Protein AF-0000000075356611 (afdb_homodimer)

Organism: Citrus sinensis (NCBI:txid2711)

Foldseek 3Di:
DDAWEKAFEPVLCVVPPQAFFKKKKAFDWQPDPPHDFFPRDIDIYGYHHHDYPDPDRMGIDPSRDNRTGDCVSVDTDMDMDDRDDPVVVPD/DDAWEKAFEPVQCVVPPQAFFKKKKAFDWQPDPPHDFFPRDIDIYGYHHHDYPDPDRMGIDPSRDNRTGDCVSVDTDMDMDDRDDPVVVPD

Nearest PDB structures (foldseek):
  4pmk-assembly1_A  TM=7.979E-01  e=5.724E-04  Actinidia chinensis
  6fpg-assembly1_E  TM=8.031E-01  e=2.967E-02  Zea mays
  6fpg-assembly2_I  TM=8.044E-01  e=2.967E-02  Zea mays
  5xca-assembly1_A  TM=4.885E-01  e=4.348E-02  Pomacea maculata
  7ark-assembly1_E  TM=5.355E-01  e=2.115E+00  Escherichia coli K-12

Solvent-accessible surface area (backbone atoms only — not comparable to full-atom values): 10153 Å² total; per-residue (Å²): 131,90,62,40,32,25,25,25,5,65,83,63,25,55,96,55,73,46,60,68,40,28,35,39,36,32,52,74,43,57,68,44,89,44,89,66,37,49,67,80,35,69,44,72,31,32,27,42,34,76,30,81,85,46,92,46,65,61,45,62,18,54,69,39,38,54,51,17,24,50,68,89,42,76,54,66,40,66,47,73,47,72,76,50,60,82,72,64,69,75,113,131,90,63,39,33,24,25,26,5,65,82,62,25,55,95,54,73,45,58,67,38,28,35,39,36,31,53,74,42,56,69,44,89,44,86,69,37,50,66,82,36,68,45,72,30,32,26,42,35,76,29,79,85,46,91,44,66,63,45,63,20,54,70,39,37,53,51,18,24,50,67,87,42,76,55,64,39,66,49,73,47,72,75,51,61,82,72,65,70,73,112

Sequence (182 aa):
PRCDAEAAGDALWNNGAVWGKMLRHKCTEARNAAPHPWTGNNVNVKIVDHCSGCPSTIDLSREAFTQIANPVSGIINIDYHGPIDYLSSSSPRCDAEAAGDALWNNGAVWGKMLRHKCTEARNAAPHPWTGNNVNVKIVDHCSGCPSTIDLSREAFTQIANPVSGIINIDYHGPIDYLSSSS

Radius of gyration: 16.45 Å; Cα contacts (8 Å, |Δi|>4): 406; chains: 2; bounding box: 34×46×44 Å

Structure (mmCIF, N/CA/C/O backbone):
data_AF-0000000075356611-model_v1
#
loop_
_entity.id
_entity.type
_entity.pdbx_description
1 polymer 'RlpA-like protein double-psi beta-barrel domain-containing protein'
#
loop_
_atom_site.group_PDB
_atom_site.id
_atom_site.type_symbol
_atom_site.label_atom_id
_atom_site.label_alt_id
_atom_site.label_comp_id
_atom_site.label_asym_id
_atom_site.label_entity_id
_atom_site.label_seq_id
_atom_site.pdbx_PDB_ins_code
_atom_site.Cartn_x
_atom_site.Cartn_y
_atom_site.Cartn_z
_atom_site.occupancy
_atom_site.B_iso_or_equiv
_atom_site.auth_seq_id
_atom_site.auth_comp_id
_atom_site.auth_asym_id
_atom_site.auth_atom_id
_atom_site.pdbx_PDB_model_num
ATOM 1 N N . PRO A 1 1 ? -1.794 -7.016 12.984 1 58.28 1 PRO A N 1
ATOM 2 C CA . PRO A 1 1 ? -0.729 -6.016 13.086 1 58.28 1 PRO A CA 1
ATOM 3 C C . PRO A 1 1 ? -0.944 -4.828 12.156 1 58.28 1 PRO A C 1
ATOM 5 O O . PRO A 1 1 ? -1.542 -4.977 11.086 1 58.28 1 PRO A O 1
ATOM 8 N N . ARG A 1 2 ? -0.641 -3.617 12.594 1 75.44 2 ARG A N 1
ATOM 9 C CA . ARG A 1 2 ? -0.803 -2.424 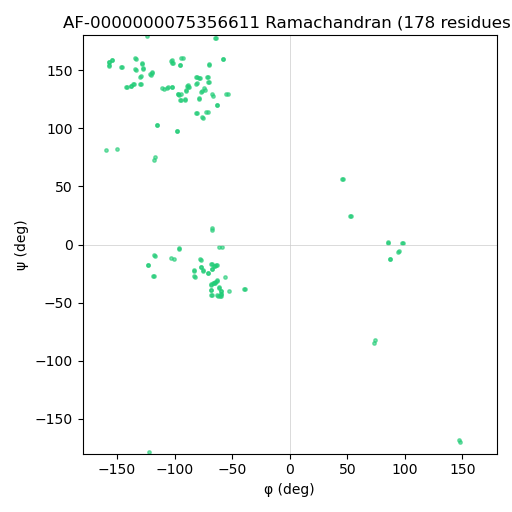11.773 1 75.44 2 ARG A CA 1
ATOM 10 C C . ARG A 1 2 ? 0.18 -2.426 10.602 1 75.44 2 ARG A C 1
ATOM 12 O O . ARG A 1 2 ? 1.322 -2.867 10.75 1 75.44 2 ARG A O 1
ATOM 19 N N . CYS A 1 3 ? -0.32 -2.211 9.398 1 84.75 3 CYS A N 1
ATOM 20 C CA . CYS A 1 3 ? 0.524 -2.121 8.211 1 84.75 3 CYS A CA 1
ATOM 21 C C . CYS A 1 3 ? 0.419 -0.742 7.57 1 84.75 3 CYS A C 1
ATOM 23 O O . CYS A 1 3 ? -0.251 -0.578 6.551 1 84.75 3 CYS A O 1
ATOM 25 N N . ASP A 1 4 ? 1.084 0.239 8.32 1 92.88 4 ASP A N 1
ATOM 26 C CA . ASP A 1 4 ? 1.147 1.567 7.719 1 92.88 4 ASP A CA 1
ATOM 27 C C . ASP A 1 4 ? 2.1 1.583 6.523 1 92.88 4 ASP A C 1
ATOM 29 O O . ASP A 1 4 ? 3.307 1.393 6.684 1 92.88 4 ASP A O 1
ATOM 33 N N . ALA A 1 5 ? 1.46 1.805 5.391 1 95.56 5 ALA A N 1
ATOM 34 C CA . ALA A 1 5 ? 2.186 1.667 4.129 1 95.56 5 ALA A CA 1
ATOM 35 C C . ALA A 1 5 ? 2.014 2.906 3.258 1 95.56 5 ALA A C 1
ATOM 37 O O . ALA A 1 5 ? 1.062 3.672 3.438 1 95.56 5 ALA A O 1
ATOM 38 N N . GLU A 1 6 ? 3.002 3.037 2.41 1 96.31 6 GLU A N 1
ATOM 39 C CA . GLU A 1 6 ? 2.885 4.098 1.414 1 96.31 6 GLU A CA 1
ATOM 40 C C . GLU A 1 6 ? 3.533 3.688 0.095 1 96.31 6 GLU A C 1
ATOM 42 O O . GLU A 1 6 ? 4.395 2.805 0.067 1 96.31 6 GLU A O 1
ATOM 47 N N . ALA A 1 7 ? 3.004 4.285 -0.951 1 95.5 7 ALA A N 1
ATOM 48 C CA . ALA A 1 7 ? 3.67 4.227 -2.25 1 95.5 7 ALA A CA 1
ATOM 49 C C . ALA A 1 7 ? 4.398 5.535 -2.551 1 95.5 7 ALA A C 1
ATOM 51 O O . ALA A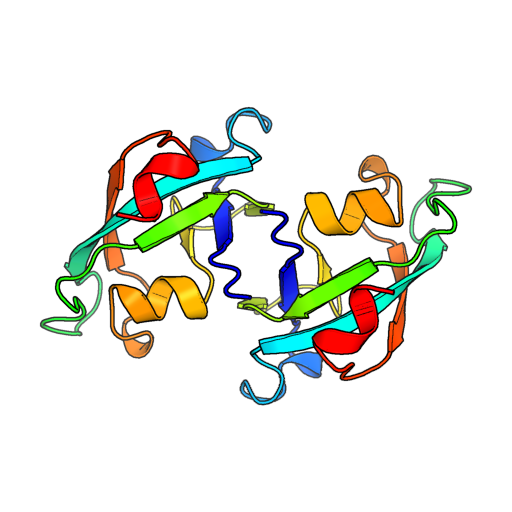 1 7 ? 3.879 6.621 -2.279 1 95.5 7 ALA A O 1
ATOM 52 N N . ALA A 1 8 ? 5.648 5.348 -3.064 1 96.12 8 ALA A N 1
ATOM 53 C CA . ALA A 1 8 ? 6.449 6.512 -3.426 1 96.12 8 ALA A CA 1
ATOM 54 C C . ALA A 1 8 ? 6.215 6.914 -4.879 1 96.12 8 ALA A C 1
ATOM 56 O O . ALA A 1 8 ? 6.203 6.059 -5.77 1 96.12 8 ALA A O 1
ATOM 57 N N . GLY A 1 9 ? 5.992 8.25 -5.055 1 95.19 9 GLY A N 1
ATOM 58 C CA . GLY A 1 9 ? 5.961 8.75 -6.418 1 95.19 9 GLY A CA 1
ATOM 59 C C . GLY A 1 9 ? 7.293 8.625 -7.133 1 95.19 9 GLY A C 1
ATOM 60 O O . GLY A 1 9 ? 8.289 8.219 -6.527 1 95.19 9 GLY A O 1
ATOM 61 N N . ASP A 1 10 ? 7.242 9.047 -8.43 1 93.56 10 ASP A N 1
ATOM 62 C CA . ASP A 1 10 ? 8.391 8.812 -9.305 1 93.56 10 ASP A CA 1
ATOM 63 C C . ASP A 1 10 ? 9.648 9.492 -8.758 1 93.56 10 ASP A C 1
ATOM 65 O O . ASP A 1 10 ? 10.719 8.891 -8.727 1 93.56 10 ASP A O 1
ATOM 69 N N . ALA A 1 11 ? 9.508 10.68 -8.289 1 92.38 11 ALA A N 1
ATOM 70 C CA . ALA A 1 11 ? 10.672 11.445 -7.848 1 92.38 11 ALA A CA 1
ATOM 71 C C . ALA A 1 11 ? 11.281 10.836 -6.59 1 92.38 11 ALA A C 1
ATOM 73 O O . ALA A 1 11 ? 12.508 10.734 -6.477 1 92.38 11 ALA A O 1
ATOM 74 N N . LEU A 1 12 ? 10.492 10.383 -5.691 1 95.62 12 LEU A N 1
ATOM 75 C CA . LEU A 1 12 ? 10.969 9.836 -4.426 1 95.62 12 LEU A CA 1
ATOM 76 C C . LEU A 1 12 ? 11.406 8.391 -4.59 1 95.62 12 LEU A C 1
ATOM 78 O O . LEU A 1 12 ? 12.289 7.918 -3.865 1 95.62 12 LEU A O 1
ATOM 82 N N . TRP A 1 13 ? 10.898 7.637 -5.492 1 94.94 13 TRP A N 1
ATOM 83 C CA . TRP A 1 13 ? 11.133 6.203 -5.645 1 94.94 13 TRP A CA 1
ATOM 84 C C . TRP A 1 13 ? 12.602 5.922 -5.945 1 94.94 13 TRP A C 1
ATOM 86 O O . TRP A 1 13 ? 13.148 4.91 -5.496 1 94.94 13 TRP A O 1
ATOM 96 N N . ASN A 1 14 ? 13.242 6.785 -6.59 1 92.88 14 ASN A N 1
ATOM 97 C CA . ASN A 1 14 ? 14.68 6.699 -6.832 1 92.88 14 ASN A CA 1
ATOM 98 C C . ASN A 1 14 ? 15.086 5.305 -7.293 1 92.88 14 ASN A C 1
ATOM 100 O O . ASN A 1 14 ? 15.961 4.68 -6.695 1 92.88 14 ASN A O 1
ATOM 104 N N . ASN A 1 15 ? 14.477 4.766 -8.406 1 91.56 15 ASN A N 1
ATOM 105 C CA . ASN A 1 15 ? 14.766 3.469 -9.008 1 91.56 15 ASN A CA 1
ATOM 106 C C . ASN A 1 15 ? 14.688 2.344 -7.977 1 91.56 15 ASN A C 1
ATOM 108 O O . ASN A 1 15 ? 15.484 1.402 -8.023 1 91.56 15 ASN A O 1
ATOM 112 N N . GLY A 1 16 ? 13.953 2.566 -6.941 1 92.12 16 GLY A N 1
ATOM 113 C CA . GLY A 1 16 ? 13.688 1.519 -5.973 1 92.12 16 GLY A CA 1
ATOM 114 C C . GLY A 1 16 ? 14.586 1.588 -4.754 1 92.12 16 GLY A C 1
ATOM 115 O O . GLY A 1 16 ? 14.414 0.822 -3.803 1 92.12 16 GLY A O 1
ATOM 116 N N . ALA A 1 17 ? 15.477 2.545 -4.633 1 93.56 17 ALA A N 1
ATOM 117 C CA . ALA A 1 17 ? 16.453 2.617 -3.545 1 93.56 17 ALA A CA 1
ATOM 118 C C . ALA A 1 17 ? 15.758 2.883 -2.211 1 93.56 17 ALA A C 1
ATOM 120 O O . ALA A 1 17 ? 16.281 2.52 -1.153 1 93.56 17 ALA A O 1
ATOM 121 N N . VAL A 1 18 ? 14.57 3.402 -2.264 1 94.31 18 VAL A N 1
ATOM 122 C CA . VAL A 1 18 ? 13.914 3.797 -1.021 1 94.31 18 VAL A CA 1
ATOM 123 C C . VAL A 1 18 ? 12.977 2.684 -0.555 1 94.31 18 VAL A C 1
ATOM 125 O O . VAL A 1 18 ? 12.359 2.787 0.508 1 94.31 18 VAL A O 1
ATOM 128 N N . TRP A 1 19 ? 12.898 1.661 -1.343 1 91.44 19 TRP A N 1
ATOM 129 C CA . TRP A 1 19 ? 11.992 0.569 -0.997 1 91.44 19 TRP A CA 1
ATOM 130 C C . TRP A 1 19 ? 12.289 0.036 0.4 1 91.44 19 TRP A C 1
ATOM 132 O O . TRP A 1 19 ? 13.445 -0.246 0.729 1 91.44 19 TRP A O 1
ATOM 142 N N . GLY A 1 20 ? 11.305 -0.083 1.227 1 92.12 20 GLY A N 1
ATOM 143 C CA . GLY A 1 20 ? 11.422 -0.698 2.539 1 92.12 20 GLY A CA 1
ATOM 144 C C . GLY A 1 20 ? 11.852 0.278 3.619 1 92.12 20 GLY A C 1
ATOM 145 O O . GLY A 1 20 ? 11.812 -0.046 4.809 1 92.12 20 GLY A O 1
ATOM 146 N N . LYS A 1 21 ? 12.305 1.438 3.24 1 93.38 21 LYS A N 1
ATOM 147 C CA . LYS A 1 21 ? 12.68 2.449 4.227 1 93.38 21 LYS A CA 1
ATOM 148 C C . LYS A 1 21 ? 11.445 3.006 4.938 1 93.38 21 LYS A C 1
ATOM 150 O O . LYS A 1 21 ? 10.336 2.939 4.406 1 93.38 21 LYS A O 1
ATOM 155 N N . MET A 1 22 ? 11.727 3.477 6.125 1 94.81 22 MET A N 1
ATOM 156 C CA . MET A 1 22 ? 10.672 4.078 6.934 1 94.81 22 MET A CA 1
ATOM 157 C C . MET A 1 22 ? 10.812 5.594 6.977 1 94.81 22 MET A C 1
ATOM 159 O O . MET A 1 22 ? 11.914 6.113 7.172 1 94.81 22 MET A O 1
ATOM 163 N N . LEU A 1 23 ? 9.68 6.277 6.801 1 96.25 23 LEU A N 1
ATOM 164 C CA . LEU A 1 23 ? 9.617 7.727 6.949 1 96.25 23 LEU A CA 1
ATOM 165 C C . LEU A 1 23 ? 8.617 8.125 8.031 1 96.25 23 LEU A C 1
ATOM 167 O O . LEU A 1 23 ? 7.609 7.441 8.227 1 96.25 23 LEU A O 1
ATOM 171 N N . ARG A 1 24 ? 8.938 9.188 8.711 1 97.06 24 ARG A N 1
ATOM 172 C CA . ARG A 1 24 ? 7.996 9.805 9.633 1 97.06 24 ARG A CA 1
ATOM 173 C C . ARG A 1 24 ? 7.266 10.969 8.977 1 97.06 24 ARG A C 1
ATOM 175 O O . ARG A 1 24 ? 7.891 11.852 8.383 1 97.06 24 ARG A O 1
ATOM 182 N N . HIS A 1 25 ? 5.938 10.961 9.086 1 97.5 25 HIS A N 1
ATOM 183 C CA . HIS A 1 25 ? 5.121 11.969 8.422 1 97.5 25 HIS A CA 1
ATOM 184 C C . HIS A 1 25 ? 4.316 12.781 9.43 1 97.5 25 HIS A C 1
ATOM 186 O O . HIS A 1 25 ? 3.852 12.242 10.438 1 97.5 25 HIS A O 1
ATOM 192 N N . LYS A 1 26 ? 4.09 14.047 9.102 1 97.25 26 LYS A N 1
ATOM 193 C CA . LYS A 1 26 ? 3.17 14.945 9.797 1 97.25 26 LYS A CA 1
ATOM 194 C C . LYS A 1 26 ? 2.434 15.844 8.812 1 97.25 26 LYS A C 1
ATOM 196 O O . LYS A 1 26 ? 3.035 16.375 7.871 1 97.25 26 LYS A O 1
ATOM 201 N N . CYS A 1 27 ? 1.126 15.945 9.055 1 96.19 27 CYS A N 1
ATOM 202 C CA . CYS A 1 27 ? 0.369 16.891 8.242 1 96.19 27 CYS A CA 1
ATOM 203 C C . CYS A 1 27 ? 0.67 18.328 8.656 1 96.19 27 CYS A C 1
ATOM 205 O O . CYS A 1 27 ? 0.62 18.656 9.836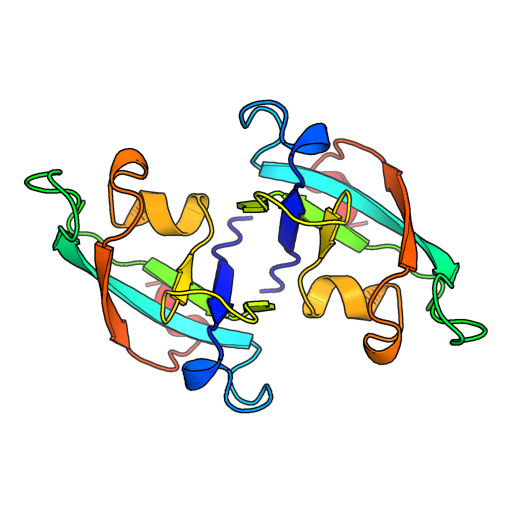 1 96.19 27 CYS A O 1
ATOM 207 N N . THR A 1 28 ? 0.925 19.188 7.656 1 93.56 28 THR A N 1
ATOM 208 C CA . THR A 1 28 ? 1.313 20.562 7.984 1 93.56 28 THR A CA 1
ATOM 209 C C . THR A 1 28 ? 0.29 21.562 7.449 1 93.56 28 THR A C 1
ATOM 211 O O . THR A 1 28 ? 0.183 22.672 7.953 1 93.56 28 THR A O 1
ATOM 214 N N . GLU A 1 29 ? -0.354 21.109 6.379 1 88.12 29 GLU A N 1
ATOM 215 C CA . GLU A 1 29 ? -1.28 22.062 5.77 1 88.12 29 GLU A CA 1
ATOM 216 C C . GLU A 1 29 ? -2.357 21.344 4.965 1 88.12 29 GLU A C 1
ATOM 218 O O . GLU A 1 29 ? -2.137 20.234 4.469 1 88.12 29 GLU A O 1
ATOM 223 N N . ALA A 1 30 ? -3.514 22.078 4.875 1 85.25 30 ALA A N 1
ATOM 224 C CA . ALA A 1 30 ? -4.566 21.609 3.979 1 85.25 30 ALA A CA 1
ATOM 225 C C . ALA A 1 30 ? -4.273 22 2.535 1 85.25 30 ALA A C 1
ATOM 227 O O . ALA A 1 30 ? -3.76 23.094 2.279 1 85.25 30 ALA A O 1
ATOM 228 N N . ARG A 1 31 ? -4.531 21.078 1.609 1 84.19 31 ARG A N 1
ATOM 229 C CA . ARG A 1 31 ? -4.449 21.438 0.198 1 84.19 31 ARG A CA 1
ATOM 230 C C . ARG A 1 31 ? -5.836 21.641 -0.397 1 84.19 31 ARG A C 1
ATOM 232 O O . ARG A 1 31 ? -5.969 22.078 -1.542 1 84.19 31 ARG A O 1
ATOM 239 N N . ASN A 1 32 ? -6.793 21.219 0.416 1 75.88 32 ASN A N 1
ATOM 240 C CA . ASN A 1 32 ? -8.172 21.469 0.005 1 75.88 32 ASN A CA 1
ATOM 241 C C . ASN A 1 32 ? -8.938 22.25 1.061 1 75.88 32 ASN A C 1
ATOM 243 O O . ASN A 1 32 ? -8.352 22.766 2.014 1 75.88 32 ASN A O 1
ATOM 247 N N . ALA A 1 33 ? -10.188 22.547 0.81 1 67.38 33 ALA A N 1
ATOM 248 C CA . ALA A 1 33 ? -11.039 23.438 1.587 1 67.38 33 ALA A CA 1
ATOM 249 C C . ALA A 1 33 ? -11.164 22.953 3.029 1 67.38 33 ALA A C 1
ATOM 251 O O . ALA A 1 33 ? -11.758 23.641 3.869 1 67.38 33 ALA A O 1
ATOM 252 N N . ALA A 1 34 ? -10.531 21.859 3.172 1 65 34 ALA A N 1
ATOM 253 C CA . ALA A 1 34 ? -10.758 21.406 4.547 1 65 34 ALA A CA 1
ATOM 254 C C . ALA A 1 34 ? -9.906 22.219 5.527 1 65 34 ALA A C 1
ATOM 256 O O . ALA A 1 34 ? -8.688 22.281 5.383 1 65 34 ALA A O 1
ATOM 257 N N . PRO A 1 35 ? -10.438 23.109 6.383 1 67.25 35 PRO A N 1
ATOM 258 C CA . PRO A 1 35 ? -9.695 24.094 7.168 1 67.25 35 PRO A CA 1
ATOM 259 C C . PRO A 1 35 ? -8.625 23.469 8.055 1 67.25 35 PRO A C 1
ATOM 261 O O . PRO A 1 35 ? -7.59 24.094 8.312 1 67.25 35 PRO A O 1
ATOM 264 N N . HIS A 1 36 ? -8.773 22.266 8.484 1 80.38 36 HIS A N 1
ATOM 265 C CA . HIS A 1 36 ? -7.797 21.703 9.406 1 80.38 36 HIS A CA 1
ATOM 266 C C . HIS A 1 36 ? -7.848 20.188 9.406 1 80.38 36 HIS A C 1
ATOM 268 O O . HIS A 1 36 ? -8.258 19.578 10.398 1 80.38 36 HIS A O 1
ATOM 274 N N . PRO A 1 37 ? -7.172 19.719 8.391 1 86.25 37 PRO A N 1
ATOM 275 C CA . PRO A 1 37 ? -7.297 18.266 8.281 1 86.25 37 PRO A CA 1
ATOM 276 C C . PRO A 1 37 ? -6.418 17.516 9.289 1 86.25 37 PRO A C 1
ATOM 278 O O . PRO A 1 37 ? -6.629 16.328 9.539 1 86.25 37 PRO A O 1
ATOM 281 N N . TRP A 1 38 ? -5.398 18.219 10.023 1 91.69 38 TRP A N 1
ATOM 282 C CA . TRP A 1 38 ? -4.375 17.5 10.766 1 91.69 38 TRP A CA 1
ATOM 283 C C . TRP A 1 38 ? -4.902 17.031 12.117 1 91.69 38 TRP A C 1
ATOM 285 O O . TRP A 1 38 ? -5.688 17.734 12.758 1 91.69 38 TRP A O 1
ATOM 295 N N . THR A 1 39 ? -4.477 15.906 12.508 1 93.69 39 THR A N 1
ATOM 296 C CA . THR A 1 39 ? -4.746 15.391 13.852 1 93.69 39 THR A CA 1
ATOM 297 C C . THR A 1 39 ? -3.742 15.945 14.852 1 93.69 39 THR A C 1
ATOM 299 O O . THR A 1 39 ? -3.99 15.922 16.062 1 93.69 39 THR A O 1
ATOM 302 N N . GLY A 1 40 ? -2.668 16.344 14.375 1 93.75 40 GLY A N 1
ATOM 303 C CA . GLY A 1 40 ? -1.565 16.734 15.242 1 93.75 40 GLY A CA 1
ATOM 304 C C . GLY A 1 40 ? -0.58 15.617 15.5 1 93.75 40 GLY A C 1
ATOM 305 O O . GLY A 1 40 ? 0.5 15.844 16.047 1 93.75 40 GLY A O 1
ATOM 306 N N . ASN A 1 41 ? -0.862 14.406 15.047 1 96.56 41 ASN A N 1
ATOM 307 C CA . ASN A 1 41 ? -0.011 13.242 15.266 1 96.56 41 ASN A CA 1
ATOM 308 C C . ASN A 1 41 ? 0.969 13.039 14.117 1 96.56 41 ASN A C 1
ATOM 310 O O . ASN A 1 41 ? 0.811 13.625 13.047 1 96.56 41 ASN A O 1
ATOM 314 N N . ASN A 1 42 ? 2.055 12.25 14.469 1 96.69 42 ASN A N 1
ATOM 315 C CA . ASN A 1 42 ? 2.938 11.695 13.445 1 96.69 42 ASN A CA 1
ATOM 316 C C . ASN A 1 42 ? 2.646 10.219 13.188 1 96.69 42 ASN A C 1
ATOM 318 O O . ASN A 1 42 ? 2.006 9.555 14.008 1 96.69 42 ASN A O 1
ATOM 322 N N . VAL A 1 43 ? 3.068 9.82 12.039 1 95.56 43 VAL A N 1
ATOM 323 C CA . VAL A 1 43 ? 2.982 8.398 11.742 1 95.56 43 VAL A CA 1
ATOM 324 C C . VAL A 1 43 ? 4.262 7.941 11.039 1 95.56 43 VAL A C 1
ATOM 326 O O . VAL A 1 43 ? 4.809 8.664 10.203 1 95.56 43 VAL A O 1
ATOM 329 N N . ASN A 1 44 ? 4.793 6.781 11.453 1 94.88 44 ASN A N 1
ATOM 330 C CA . ASN A 1 44 ? 5.875 6.102 10.742 1 94.88 44 ASN A CA 1
ATOM 331 C C . ASN A 1 44 ? 5.336 5.109 9.711 1 94.88 44 ASN A C 1
ATOM 333 O O . ASN A 1 44 ? 4.523 4.246 10.047 1 94.88 44 ASN A O 1
ATOM 337 N N . VAL A 1 45 ? 5.793 5.312 8.461 1 95.75 45 VAL A N 1
ATOM 338 C CA . VAL A 1 45 ? 5.199 4.555 7.367 1 95.75 45 VAL A CA 1
ATOM 339 C C . VAL A 1 45 ? 6.301 3.898 6.535 1 95.75 45 VAL A C 1
ATOM 341 O O . VAL A 1 45 ? 7.332 4.516 6.266 1 95.75 45 VAL A O 1
ATOM 344 N N . LYS A 1 46 ? 6.07 2.652 6.16 1 94.12 46 LYS A N 1
ATOM 345 C CA . LYS A 1 46 ? 7.008 1.941 5.293 1 94.12 46 LYS A CA 1
ATOM 346 C C . LYS A 1 46 ? 6.695 2.193 3.822 1 94.12 46 LYS A C 1
ATOM 348 O O . LYS A 1 46 ? 5.535 2.156 3.412 1 94.12 46 LYS A O 1
ATOM 353 N N . ILE A 1 47 ? 7.754 2.461 3.062 1 95.19 47 ILE A N 1
ATOM 354 C CA . ILE A 1 47 ? 7.594 2.539 1.615 1 95.19 47 ILE A CA 1
ATOM 355 C C . ILE A 1 47 ? 7.586 1.134 1.02 1 95.19 47 ILE A C 1
ATOM 357 O O . ILE A 1 47 ? 8.609 0.45 1.013 1 95.19 47 ILE A O 1
ATOM 361 N N . VAL A 1 48 ? 6.367 0.777 0.478 1 93.31 48 VAL A N 1
ATOM 362 C CA . VAL A 1 48 ? 6.258 -0.628 0.1 1 93.31 48 VAL A CA 1
ATOM 363 C C . VAL A 1 48 ? 6.035 -0.743 -1.405 1 93.31 48 VAL A C 1
ATOM 365 O O . VAL A 1 48 ? 6.055 -1.845 -1.96 1 93.31 48 VAL A O 1
ATOM 368 N N . ASP A 1 49 ? 5.777 0.385 -2.045 1 92.19 49 ASP A N 1
ATOM 369 C CA . ASP A 1 49 ? 5.434 0.303 -3.461 1 92.19 49 ASP A CA 1
ATOM 370 C C . ASP A 1 49 ? 5.77 1.604 -4.184 1 92.19 49 ASP A C 1
ATOM 372 O O . ASP A 1 49 ? 6.02 2.629 -3.547 1 92.19 49 ASP A O 1
ATOM 376 N N . HIS A 1 50 ? 5.906 1.381 -5.551 1 92 50 HIS A N 1
ATOM 377 C CA . HIS A 1 50 ? 6.059 2.521 -6.449 1 92 50 HIS A CA 1
ATOM 378 C C . HIS A 1 50 ? 4.715 2.951 -7.027 1 92 50 HIS A C 1
ATOM 380 O O . HIS A 1 50 ? 3.965 2.123 -7.551 1 92 50 HIS A O 1
ATOM 386 N N . CYS A 1 51 ? 4.449 4.23 -6.789 1 90.88 51 CYS A N 1
ATOM 387 C CA . CYS A 1 51 ? 3.291 4.789 -7.48 1 90.88 51 CYS A CA 1
ATOM 388 C C . CYS A 1 51 ? 3.715 5.547 -8.734 1 90.88 51 CYS A C 1
ATOM 390 O O . CYS A 1 51 ? 3.938 6.758 -8.688 1 90.88 51 CYS A O 1
ATOM 392 N N . SER A 1 52 ? 3.57 4.773 -9.82 1 85.12 52 SER A N 1
ATOM 393 C CA . SER A 1 52 ? 3.922 5.395 -11.094 1 85.12 52 SER A CA 1
ATOM 394 C C . SER A 1 52 ? 2.809 6.312 -11.586 1 85.12 52 SER A C 1
ATOM 396 O O . SER A 1 52 ? 1.643 5.914 -11.633 1 85.12 52 SER A O 1
ATOM 398 N N . GLY A 1 53 ? 3.191 7.629 -11.867 1 84.19 53 GLY A N 1
ATOM 399 C CA . GLY A 1 53 ? 2.217 8.562 -12.414 1 84.19 53 GLY A CA 1
ATOM 400 C C . GLY A 1 53 ? 1.38 9.242 -11.344 1 84.19 53 GLY A C 1
ATOM 401 O O . GLY A 1 53 ? 0.456 9.992 -11.664 1 84.19 53 GLY A O 1
ATOM 402 N N . CYS A 1 54 ? 1.651 8.953 -10.117 1 86.5 54 CYS A N 1
ATOM 403 C CA . CYS A 1 54 ? 0.912 9.625 -9.055 1 86.5 54 CYS A CA 1
ATOM 404 C C . CYS A 1 54 ? 1.308 11.086 -8.953 1 86.5 54 CYS A C 1
ATOM 406 O O . CYS A 1 54 ? 2.484 11.43 -9.086 1 86.5 54 CYS A O 1
ATOM 408 N N . PRO A 1 55 ? 0.208 11.859 -8.719 1 85.81 55 PRO A N 1
ATOM 409 C CA . PRO A 1 55 ? 0.487 13.297 -8.68 1 85.81 55 PRO A CA 1
ATOM 410 C C . PRO A 1 55 ? 1.175 13.727 -7.387 1 85.81 55 PRO A C 1
ATOM 412 O O . PRO A 1 55 ? 1.807 14.781 -7.34 1 85.81 55 PRO A O 1
ATOM 415 N N . SER A 1 56 ? 1.059 12.961 -6.328 1 91.19 56 SER A N 1
ATOM 416 C CA . SER A 1 56 ? 1.674 13.305 -5.051 1 91.19 56 SER A CA 1
ATOM 417 C C . SER A 1 56 ? 3.027 12.625 -4.887 1 91.19 56 SER A C 1
ATOM 419 O O . SER A 1 56 ? 3.291 11.594 -5.508 1 91.19 56 SER A O 1
ATOM 421 N N . THR A 1 57 ? 3.854 13.289 -4.059 1 94.81 57 THR A N 1
ATOM 422 C CA . THR A 1 57 ? 5.156 12.719 -3.74 1 94.81 57 THR A CA 1
ATOM 423 C C . THR A 1 57 ? 5 11.367 -3.041 1 94.81 57 THR A C 1
ATOM 425 O O . THR A 1 57 ? 5.789 10.453 -3.268 1 94.81 57 THR A O 1
ATOM 428 N N . ILE A 1 58 ? 3.91 11.383 -2.203 1 96.62 58 ILE A N 1
ATOM 429 C CA . ILE A 1 58 ? 3.668 10.203 -1.389 1 96.62 58 ILE A CA 1
ATOM 430 C C . ILE A 1 58 ? 2.182 9.852 -1.409 1 96.62 58 ILE A C 1
ATOM 432 O O . ILE A 1 58 ? 1.33 10.742 -1.314 1 96.62 58 ILE A O 1
ATOM 436 N N . ASP A 1 59 ? 1.946 8.578 -1.521 1 94.75 59 ASP A N 1
ATOM 437 C CA . ASP A 1 59 ? 0.59 8.055 -1.379 1 94.75 59 ASP A CA 1
ATOM 438 C C . ASP A 1 59 ? 0.475 7.152 -0.152 1 94.75 59 ASP A C 1
ATOM 440 O O . ASP A 1 59 ? 0.848 5.977 -0.201 1 94.75 59 ASP A O 1
ATOM 444 N N . LEU A 1 60 ? -0.112 7.734 0.891 1 96.12 60 LEU A N 1
ATOM 445 C CA . LEU A 1 60 ? -0.284 6.988 2.135 1 96.12 60 LEU A CA 1
ATOM 446 C C . LEU A 1 60 ? -1.463 6.027 2.033 1 96.12 60 LEU A C 1
ATOM 448 O O . LEU A 1 60 ? -2.473 6.34 1.4 1 96.12 60 LEU A O 1
ATOM 452 N N . SER A 1 61 ? -1.29 4.828 2.68 1 94.81 61 SER A N 1
ATOM 453 C CA . SER A 1 61 ? -2.471 3.994 2.887 1 94.81 61 SER A CA 1
ATOM 454 C C . SER A 1 61 ? -3.537 4.734 3.684 1 94.81 61 SER A C 1
ATOM 456 O O . SER A 1 61 ? -3.232 5.688 4.406 1 94.81 61 SER A O 1
ATOM 458 N N . ARG A 1 62 ? -4.758 4.285 3.58 1 91.62 62 ARG A N 1
ATOM 459 C CA . ARG A 1 62 ? -5.832 4.918 4.34 1 91.62 62 ARG A CA 1
ATOM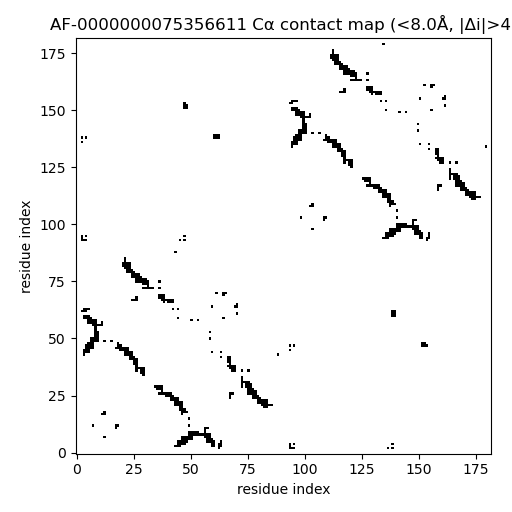 460 C C . ARG A 1 62 ? -5.551 4.852 5.84 1 91.62 62 ARG A C 1
ATOM 462 O O . ARG A 1 62 ? -5.754 5.832 6.559 1 91.62 62 ARG A O 1
ATOM 469 N N . GLU A 1 63 ? -5.027 3.723 6.25 1 92.69 63 GLU A N 1
ATOM 470 C CA . GLU A 1 63 ? -4.715 3.555 7.664 1 92.69 63 GLU A CA 1
ATOM 471 C C . GLU A 1 63 ? -3.658 4.559 8.117 1 92.69 63 GLU A C 1
ATOM 473 O O . GLU A 1 63 ? -3.797 5.176 9.18 1 92.69 63 GLU A O 1
ATOM 478 N N . ALA A 1 64 ? -2.666 4.703 7.312 1 95.25 64 ALA A N 1
ATOM 479 C CA . ALA A 1 64 ? -1.614 5.664 7.645 1 95.25 64 ALA A CA 1
ATOM 480 C C . ALA A 1 64 ? -2.137 7.094 7.574 1 95.25 64 ALA A C 1
ATOM 482 O O . ALA A 1 64 ? -1.882 7.902 8.477 1 95.25 64 ALA A O 1
ATOM 483 N N . PHE A 1 65 ? -2.895 7.402 6.566 1 95.06 65 PHE A N 1
ATOM 484 C CA . PHE A 1 65 ? -3.426 8.742 6.344 1 95.06 65 PHE A CA 1
ATOM 485 C C . PHE A 1 65 ? -4.297 9.18 7.516 1 95.06 65 PHE A C 1
ATOM 487 O O . PHE A 1 65 ? -4.164 10.305 8.008 1 95.06 65 PHE A O 1
ATOM 494 N N . THR A 1 66 ? -5.121 8.312 7.977 1 93.75 66 THR A N 1
ATOM 495 C CA . THR A 1 66 ? -6.098 8.656 9.008 1 93.75 66 THR A CA 1
ATOM 496 C C . THR A 1 66 ? -5.402 8.953 10.336 1 93.75 66 THR A C 1
ATOM 498 O O . THR A 1 66 ? -6 9.539 11.234 1 93.75 66 THR A O 1
ATOM 501 N N . GLN A 1 67 ? -4.199 8.57 10.469 1 95.5 67 GLN A N 1
ATOM 502 C CA . GLN A 1 67 ? -3.469 8.852 11.703 1 95.5 67 GLN A CA 1
ATOM 503 C C . GLN A 1 67 ? -3.012 10.305 11.75 1 95.5 67 GLN A C 1
ATOM 505 O O . GLN A 1 67 ? -2.832 10.867 12.836 1 95.5 67 GLN A O 1
ATOM 510 N N . ILE A 1 68 ? -2.943 11 10.609 1 96.94 68 ILE A N 1
ATOM 511 C CA . ILE A 1 68 ? -2.354 12.336 10.633 1 96.94 68 ILE A CA 1
ATOM 512 C C . ILE A 1 68 ? -3.355 13.352 10.094 1 96.94 68 ILE A C 1
ATOM 514 O O . ILE A 1 68 ? -3.188 14.555 10.281 1 96.94 68 ILE A O 1
ATOM 518 N N . ALA A 1 69 ? -4.406 12.852 9.359 1 95.31 69 ALA A N 1
ATOM 519 C CA . ALA A 1 69 ? -5.355 13.797 8.781 1 95.31 69 ALA A CA 1
ATOM 520 C C . ALA A 1 69 ? -6.699 13.125 8.5 1 95.31 69 ALA A C 1
ATOM 522 O O . ALA A 1 69 ? -6.77 11.906 8.367 1 95.31 69 ALA A O 1
ATOM 523 N N . ASN A 1 70 ? -7.758 13.953 8.438 1 91.25 70 ASN A N 1
ATOM 524 C CA . ASN A 1 70 ? -9.07 13.5 7.984 1 91.25 70 ASN A CA 1
ATOM 525 C C . ASN A 1 70 ? -9.031 13.039 6.531 1 91.25 70 ASN A C 1
ATOM 527 O O . ASN A 1 70 ? -8.688 13.82 5.641 1 91.25 70 ASN A O 1
ATOM 531 N N . PRO A 1 71 ? -9.398 11.734 6.32 1 88.56 71 PRO A N 1
ATOM 532 C CA . PRO A 1 71 ? -9.25 11.203 4.961 1 88.56 71 PRO A CA 1
ATOM 533 C C . PRO A 1 71 ? -10.141 11.922 3.951 1 88.56 71 PRO A C 1
ATOM 535 O O . PRO A 1 71 ? -9.891 11.859 2.746 1 88.56 71 PRO A O 1
ATOM 538 N N . VAL A 1 72 ? -11.148 12.641 4.395 1 85.38 72 VAL A N 1
ATOM 539 C CA . VAL A 1 72 ? -12.023 13.383 3.488 1 85.38 72 VAL A CA 1
ATOM 540 C C . VAL A 1 72 ? -11.234 14.492 2.795 1 85.38 72 VAL A C 1
ATOM 542 O O . VAL A 1 72 ? -11.625 14.953 1.719 1 85.38 72 VAL A O 1
ATOM 545 N N . SER A 1 73 ? -10.125 14.852 3.332 1 88.25 73 SER A N 1
ATOM 546 C CA . SER A 1 73 ? -9.297 15.922 2.779 1 88.25 73 SER A CA 1
ATOM 547 C C . SER A 1 73 ? -8.625 15.492 1.48 1 88.25 73 SER A C 1
ATOM 549 O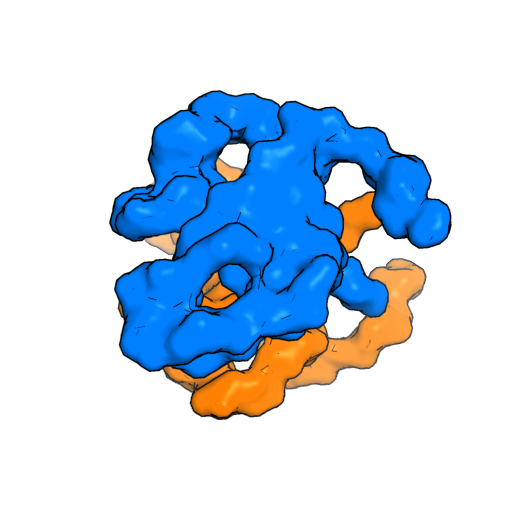 O . SER A 1 73 ? -8.195 16.328 0.689 1 88.25 73 SER A O 1
AT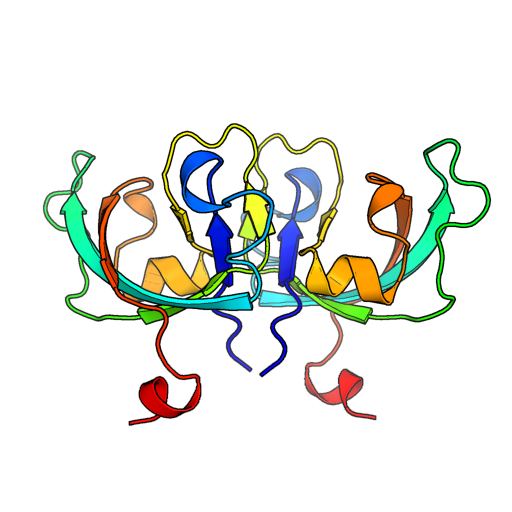OM 551 N N . GLY A 1 74 ? -8.438 14.203 1.281 1 86.31 74 GLY A N 1
ATOM 552 C CA . GLY A 1 74 ? -7.82 13.703 0.062 1 86.31 74 GLY A CA 1
ATOM 553 C C . GLY A 1 74 ? -6.324 13.961 0.003 1 86.31 74 GLY A C 1
ATOM 554 O O . GLY A 1 74 ? -5.527 13.125 0.435 1 86.31 74 GLY A O 1
ATOM 555 N N . ILE A 1 75 ? -5.996 15.25 -0.483 1 90.62 75 ILE A N 1
ATOM 556 C CA . ILE A 1 75 ? -4.586 15.609 -0.618 1 90.62 75 ILE A CA 1
ATOM 557 C C . ILE A 1 75 ? -4.211 16.641 0.446 1 90.62 75 ILE A C 1
ATOM 559 O O . ILE A 1 75 ? -4.961 17.578 0.696 1 90.62 75 ILE A O 1
ATOM 563 N N . ILE A 1 76 ? -3.086 16.422 1.113 1 93.31 76 ILE A N 1
ATOM 564 C CA . ILE A 1 76 ? -2.584 17.328 2.146 1 93.31 76 ILE A CA 1
ATOM 565 C C . ILE A 1 76 ? -1.094 17.578 1.926 1 93.31 76 ILE A C 1
ATOM 567 O O . ILE A 1 76 ? -0.437 16.859 1.177 1 93.31 76 ILE A O 1
ATOM 571 N N . ASN A 1 77 ? -0.647 18.688 2.521 1 94.06 77 ASN A N 1
ATOM 572 C CA . ASN A 1 77 ? 0.796 18.875 2.607 1 94.06 77 ASN A CA 1
ATOM 573 C C . ASN A 1 77 ? 1.372 18.234 3.869 1 94.06 77 ASN A C 1
ATOM 575 O O . ASN A 1 77 ? 0.78 18.344 4.945 1 94.06 77 ASN A O 1
ATOM 579 N N . ILE A 1 78 ? 2.496 17.578 3.646 1 96 78 ILE A N 1
ATOM 580 C CA . ILE A 1 78 ? 3.131 16.891 4.77 1 96 78 ILE A CA 1
ATOM 581 C C . ILE A 1 78 ? 4.594 17.312 4.875 1 96 78 ILE A C 1
ATOM 583 O O . ILE A 1 78 ? 5.195 17.75 3.885 1 96 78 ILE A O 1
ATOM 587 N N . ASP A 1 79 ? 5.031 17.25 6.152 1 96.44 79 ASP A N 1
ATOM 588 C CA . ASP A 1 79 ? 6.461 17.094 6.414 1 96.44 79 ASP A CA 1
ATOM 589 C C . ASP A 1 79 ? 6.828 15.625 6.613 1 96.44 79 ASP A C 1
ATOM 591 O O . ASP A 1 79 ? 6.098 14.883 7.273 1 96.44 79 ASP A O 1
ATOM 595 N N . TYR A 1 80 ? 7.828 15.234 5.883 1 96.38 80 TYR A N 1
ATOM 596 C CA . TYR A 1 80 ? 8.312 13.883 6.133 1 96.38 80 TYR A CA 1
ATOM 597 C C . TYR A 1 80 ? 9.828 13.875 6.32 1 96.38 80 TYR A C 1
ATOM 599 O O . TYR A 1 80 ? 10.539 14.695 5.738 1 96.38 80 TYR A O 1
ATOM 607 N N . HIS A 1 81 ? 10.266 12.938 7.281 1 95.31 81 HIS A N 1
ATOM 608 C CA . HIS A 1 81 ? 11.672 12.797 7.629 1 95.31 81 HIS A CA 1
ATOM 609 C C . HIS A 1 81 ? 12.094 11.328 7.668 1 95.31 81 HIS A C 1
ATOM 611 O O . HIS A 1 81 ? 11.281 10.453 7.984 1 95.31 81 HIS A O 1
ATOM 617 N N . GLY A 1 82 ? 13.531 11.188 7.316 1 91 82 GLY A N 1
ATOM 618 C CA . GLY A 1 82 ? 14.062 9.844 7.449 1 91 82 GLY A CA 1
ATOM 619 C C . GLY A 1 82 ? 15.148 9.531 6.434 1 91 82 GLY A C 1
ATOM 620 O O . GLY A 1 82 ? 15.641 10.43 5.746 1 91 82 GLY A O 1
ATOM 621 N N . PRO A 1 83 ? 15.547 8.273 6.344 1 91.81 83 PRO A N 1
ATOM 622 C CA . PRO A 1 83 ? 14.938 7.094 6.957 1 91.81 83 PRO A CA 1
ATOM 623 C C . PRO A 1 83 ? 15.156 7.035 8.469 1 91.81 83 PRO A C 1
ATOM 625 O O . PRO A 1 83 ? 16.172 7.531 8.969 1 91.81 83 PRO A O 1
ATOM 628 N N . ILE A 1 84 ? 14.016 6.504 9.07 1 90.69 84 ILE A N 1
ATOM 629 C CA . ILE A 1 84 ? 14.117 6.285 10.508 1 90.69 84 ILE A CA 1
ATOM 630 C C . ILE A 1 84 ? 14.352 4.801 10.789 1 90.69 84 ILE A C 1
ATOM 632 O O . ILE A 1 84 ? 14.078 3.951 9.938 1 90.69 84 ILE A O 1
ATOM 636 N N . ASP A 1 85 ? 14.969 4.473 11.984 1 79.31 85 ASP A N 1
ATOM 637 C CA . ASP A 1 85 ? 15.18 3.078 12.359 1 79.31 85 ASP A CA 1
ATOM 638 C C . ASP A 1 85 ? 13.883 2.434 12.852 1 79.31 85 ASP A C 1
ATOM 640 O O . ASP A 1 85 ? 13.016 3.115 13.398 1 79.31 85 ASP A O 1
ATOM 644 N N . TYR A 1 86 ? 13.57 1.22 12.32 1 68.62 86 TYR A N 1
ATOM 645 C CA . TYR A 1 86 ? 12.398 0.493 12.797 1 68.62 86 TYR A CA 1
ATOM 646 C C . TYR A 1 86 ? 12.258 0.625 14.312 1 68.62 86 TYR A C 1
ATOM 648 O O . TYR A 1 86 ? 11.141 0.654 14.836 1 68.62 86 TYR A O 1
ATOM 656 N N . LEU A 1 87 ? 13.312 0.601 15 1 59.16 87 LEU A N 1
ATOM 657 C CA . LEU A 1 87 ? 13.281 0.661 16.469 1 59.16 87 LEU A CA 1
ATOM 658 C C . LEU A 1 87 ? 12.766 2.012 16.938 1 59.16 87 LEU A C 1
ATOM 660 O O . LEU A 1 87 ? 12.211 2.115 18.031 1 59.16 87 LEU A O 1
ATOM 664 N N . SER A 1 88 ? 13.031 2.965 16.266 1 50.53 88 SER A N 1
ATOM 665 C CA . SER A 1 88 ? 12.68 4.285 16.781 1 50.53 88 SER A CA 1
ATOM 666 C C . SER A 1 88 ? 11.172 4.449 16.906 1 50.53 88 SER A C 1
ATOM 668 O O . SER A 1 88 ? 10.695 5.41 17.516 1 50.53 88 SER A O 1
ATOM 670 N N . SER A 1 89 ? 10.328 3.932 16.172 1 46.5 89 SER A N 1
ATOM 671 C CA . SER A 1 89 ? 8.898 4.227 16.266 1 46.5 89 SER A CA 1
ATOM 672 C C . SER A 1 89 ? 8.312 3.672 17.562 1 46.5 89 SER A C 1
ATOM 674 O O . SER A 1 89 ? 7.121 3.855 17.828 1 46.5 89 SER A O 1
ATOM 676 N N . SER A 1 90 ? 8.742 2.523 18.125 1 38.22 90 SER A N 1
ATOM 677 C CA . SER A 1 90 ? 8.094 2.057 19.344 1 38.22 90 SER A CA 1
ATOM 678 C C . SER A 1 90 ? 8.375 2.988 20.516 1 38.22 90 SER A C 1
ATOM 680 O O . SER A 1 90 ? 7.945 2.729 21.641 1 38.22 90 SER A O 1
ATOM 682 N N . SER A 1 91 ? 8.859 4.164 20.484 1 28.45 91 SER A N 1
ATOM 683 C CA . SER A 1 91 ? 8.844 4.723 21.844 1 28.45 91 SER A CA 1
ATOM 684 C C . SER A 1 91 ? 7.434 5.152 22.234 1 28.45 91 SER A C 1
ATOM 686 O O . SER A 1 91 ? 6.648 5.59 21.391 1 28.45 91 SER A O 1
ATOM 688 N N . PRO B 1 1 ? 9.148 -5.035 10.75 1 57.97 1 PRO B N 1
ATOM 689 C CA . PRO B 1 1 ? 8.055 -5.98 10.523 1 57.97 1 PRO B CA 1
ATOM 690 C C . PRO B 1 1 ? 7.59 -6.004 9.062 1 57.97 1 PRO B C 1
ATOM 692 O O . PRO B 1 1 ? 7.684 -4.988 8.367 1 57.97 1 PRO B O 1
ATOM 695 N N . ARG B 1 2 ? 7.289 -7.176 8.531 1 75.06 2 ARG B N 1
ATOM 696 C CA . ARG B 1 2 ? 6.82 -7.293 7.152 1 75.06 2 ARG B CA 1
ATOM 697 C C . ARG B 1 2 ? 5.449 -6.648 6.984 1 75.06 2 ARG B C 1
ATOM 699 O O . ARG B 1 2 ? 4.602 -6.73 7.879 1 75.06 2 ARG B O 1
ATOM 706 N N . CYS B 1 3 ? 5.312 -5.762 6.004 1 84.56 3 CYS B N 1
ATOM 707 C CA . CYS B 1 3 ? 4.035 -5.129 5.699 1 84.56 3 CYS B CA 1
ATOM 708 C C . CYS B 1 3 ? 3.566 -5.492 4.297 1 84.56 3 CYS B C 1
ATOM 710 O O . CYS B 1 3 ? 3.688 -4.691 3.369 1 84.56 3 CYS B O 1
ATOM 712 N N . ASP B 1 4 ? 3.074 -6.801 4.234 1 92.88 4 ASP B N 1
ATOM 713 C CA . ASP B 1 4 ? 2.473 -7.195 2.963 1 92.88 4 ASP B CA 1
ATOM 714 C C . ASP B 1 4 ? 1.116 -6.52 2.766 1 92.88 4 ASP B C 1
ATOM 716 O O . ASP B 1 4 ? 0.172 -6.789 3.512 1 92.88 4 ASP B O 1
ATOM 720 N N . ALA B 1 5 ? 1.128 -5.672 1.76 1 95.5 5 ALA B N 1
ATOM 721 C CA . ALA B 1 5 ? -0.027 -4.801 1.554 1 95.5 5 ALA B CA 1
ATOM 722 C C . ALA B 1 5 ? -0.529 -4.887 0.115 1 95.5 5 ALA B C 1
ATOM 724 O O . ALA B 1 5 ? 0.214 -5.285 -0.785 1 95.5 5 ALA B O 1
ATOM 725 N N . GLU B 1 6 ? -1.799 -4.559 0.035 1 96.31 6 GLU B N 1
ATOM 726 C CA . GLU B 1 6 ? -2.367 -4.457 -1.306 1 96.31 6 GLU B CA 1
ATOM 727 C C . GLU B 1 6 ? -3.424 -3.357 -1.375 1 96.31 6 GLU B C 1
ATOM 729 O O . GLU B 1 6 ? -3.988 -2.967 -0.351 1 96.31 6 GLU B O 1
ATOM 734 N N . ALA B 1 7 ? -3.557 -2.83 -2.586 1 95.44 7 ALA B N 1
ATOM 735 C CA . ALA B 1 7 ? -4.695 -1.969 -2.9 1 95.44 7 ALA B CA 1
ATOM 736 C C . ALA B 1 7 ? -5.746 -2.723 -3.709 1 95.44 7 ALA B C 1
ATOM 738 O O . ALA B 1 7 ? -5.41 -3.49 -4.613 1 95.44 7 ALA B O 1
ATOM 739 N N . ALA B 1 8 ? -7.02 -2.488 -3.27 1 96.12 8 ALA B N 1
ATOM 740 C CA . ALA B 1 8 ? -8.133 -3.127 -3.971 1 96.12 8 ALA B CA 1
ATOM 741 C C . ALA B 1 8 ? -8.648 -2.24 -5.102 1 96.12 8 ALA B C 1
ATOM 743 O O . ALA B 1 8 ? -8.836 -1.035 -4.918 1 96.12 8 ALA B O 1
ATOM 744 N N . GLY B 1 9 ? -8.812 -2.898 -6.289 1 95.31 9 GLY B N 1
ATOM 745 C CA . GLY B 1 9 ? -9.492 -2.186 -7.363 1 95.31 9 GLY B CA 1
ATOM 746 C C . GLY B 1 9 ? -10.938 -1.865 -7.043 1 95.31 9 GLY B C 1
ATOM 747 O O . GLY B 1 9 ? -11.453 -2.271 -6 1 95.31 9 GLY B O 1
ATOM 748 N N . ASP B 1 10 ? -11.547 -1.153 -8.031 1 93.62 10 ASP B N 1
ATOM 749 C CA . ASP B 1 10 ? -12.883 -0.606 -7.793 1 93.62 10 ASP B CA 1
ATOM 750 C C . ASP B 1 10 ? -13.883 -1.716 -7.484 1 93.62 10 ASP B C 1
ATOM 752 O O . ASP B 1 10 ? -14.68 -1.596 -6.551 1 93.62 10 ASP B O 1
ATOM 756 N N . ALA B 1 11 ? -13.812 -2.783 -8.195 1 92.5 11 ALA B N 1
ATOM 757 C CA . ALA B 1 11 ? -14.797 -3.854 -8.047 1 92.5 11 ALA B CA 1
ATOM 758 C C . ALA B 1 11 ? -14.656 -4.539 -6.688 1 92.5 11 ALA B C 1
ATOM 760 O O . ALA B 1 11 ? -15.656 -4.84 -6.031 1 92.5 11 ALA B O 1
ATOM 761 N N . LEU B 1 12 ? -13.477 -4.742 -6.234 1 95.62 12 LEU B N 1
ATOM 762 C CA . LEU B 1 12 ? -13.227 -5.453 -4.984 1 95.62 12 LEU B CA 1
ATOM 763 C C . LEU B 1 12 ? -13.367 -4.516 -3.789 1 95.62 12 LEU B C 1
ATOM 765 O O . LEU B 1 12 ? -13.711 -4.953 -2.688 1 95.62 12 LEU B O 1
ATOM 769 N N . TRP B 1 13 ? -13.156 -3.248 -3.893 1 95.12 13 TRP B N 1
ATOM 770 C CA . TRP B 1 13 ? -13.109 -2.289 -2.793 1 95.12 13 TRP B CA 1
ATOM 771 C C . TRP B 1 13 ? -14.461 -2.209 -2.08 1 95.12 13 TRP B C 1
ATOM 773 O O . TRP B 1 13 ? -14.516 -2.031 -0.861 1 95.12 13 TRP B O 1
ATOM 783 N N . ASN B 1 14 ? -15.5 -2.422 -2.764 1 92.94 14 ASN B N 1
ATOM 784 C CA . ASN B 1 14 ? -16.844 -2.5 -2.18 1 92.94 14 ASN B CA 1
ATOM 785 C C . ASN B 1 14 ? -17.078 -1.363 -1.19 1 92.94 14 ASN B C 1
ATOM 787 O O . ASN B 1 14 ? -17.438 -1.605 -0.036 1 92.94 14 ASN B O 1
ATOM 791 N N . ASN B 1 15 ? -16.922 -0.071 -1.632 1 91.56 15 ASN B N 1
ATOM 792 C CA . ASN B 1 15 ? -17.156 1.133 -0.84 1 91.56 15 ASN B CA 1
ATOM 793 C C . ASN B 1 15 ? -16.391 1.091 0.478 1 91.56 15 ASN B C 1
ATOM 795 O O . ASN B 1 15 ? -16.891 1.541 1.509 1 91.56 15 ASN B O 1
ATOM 799 N N . GLY B 1 16 ? -15.344 0.354 0.499 1 92.12 16 GLY B N 1
ATOM 800 C CA . GLY B 1 16 ? -14.453 0.348 1.648 1 92.12 16 GLY B CA 1
ATOM 801 C C . GLY B 1 16 ? -14.719 -0.801 2.602 1 92.12 16 GLY B C 1
ATOM 802 O O . GLY B 1 16 ? -13.977 -0.996 3.568 1 92.12 16 GLY B O 1
ATOM 803 N N . ALA B 1 17 ? -15.648 -1.693 2.35 1 93.62 17 ALA B N 1
ATOM 804 C CA . ALA B 1 17 ? -16.031 -2.764 3.268 1 93.62 17 ALA B CA 1
ATOM 805 C C . ALA B 1 17 ? -14.906 -3.777 3.432 1 93.62 17 ALA B C 1
ATOM 807 O O . ALA B 1 17 ? -14.812 -4.453 4.457 1 93.62 17 ALA B O 1
ATOM 808 N N . VAL B 1 18 ? -14.016 -3.814 2.492 1 94.38 18 VAL B N 1
ATOM 809 C CA . VAL B 1 18 ? -12.984 -4.848 2.531 1 94.38 18 VAL B CA 1
ATOM 810 C C . VAL B 1 18 ? -11.719 -4.293 3.182 1 94.38 18 VAL B C 1
ATOM 812 O O . VAL B 1 18 ? -10.734 -5.016 3.367 1 94.38 18 VAL B O 1
ATOM 815 N N . TRP B 1 19 ? -11.75 -3.031 3.508 1 91.38 19 TRP B N 1
ATOM 816 C CA . TRP B 1 19 ? -10.578 -2.406 4.102 1 91.38 19 TRP B CA 1
ATOM 817 C C . TRP B 1 19 ? -10.109 -3.182 5.328 1 91.38 19 TRP B C 1
ATOM 819 O O . TRP B 1 19 ? -10.906 -3.498 6.211 1 91.38 19 TRP B O 1
ATOM 829 N N . GLY B 1 20 ? -8.875 -3.516 5.406 1 92.06 20 GLY B N 1
ATOM 830 C CA . GLY B 1 20 ? -8.266 -4.137 6.574 1 92.06 20 GLY B CA 1
ATOM 831 C C . GLY B 1 20 ? -8.383 -5.648 6.57 1 92.06 20 GLY B C 1
ATOM 832 O O . GLY B 1 20 ? -7.754 -6.324 7.391 1 92.06 20 GLY B O 1
ATOM 833 N N . LYS B 1 21 ? -9.188 -6.191 5.719 1 93.38 21 LYS B N 1
ATOM 834 C CA . LYS B 1 21 ? -9.305 -7.645 5.621 1 93.38 21 LYS B CA 1
ATOM 835 C C . LYS B 1 21 ? -8.039 -8.258 5.023 1 93.38 21 LYS B C 1
ATOM 837 O O . LYS B 1 21 ? -7.285 -7.582 4.32 1 93.38 21 LYS B O 1
ATOM 842 N N . MET B 1 22 ? -7.867 -9.508 5.375 1 94.75 22 MET B N 1
ATOM 843 C CA . MET B 1 22 ? -6.723 -10.266 4.871 1 94.75 22 MET B CA 1
ATOM 844 C C . MET B 1 22 ? -7.164 -11.281 3.822 1 94.75 22 MET B C 1
ATOM 846 O O . MET B 1 22 ? -8.156 -11.992 4.016 1 94.75 22 MET B O 1
ATOM 850 N N . LEU B 1 23 ? -6.406 -11.32 2.744 1 96.19 23 LEU B N 1
ATOM 851 C CA . LEU B 1 23 ? -6.609 -12.328 1.711 1 96.19 23 LEU B CA 1
ATOM 852 C C . LEU B 1 23 ? -5.352 -13.164 1.515 1 96.19 23 LEU B C 1
ATOM 854 O O . LEU B 1 23 ? -4.234 -12.664 1.684 1 96.19 23 LEU B O 1
ATOM 858 N N . ARG B 1 24 ? -5.566 -14.422 1.187 1 97.06 24 ARG B N 1
ATOM 859 C CA . ARG B 1 24 ? -4.477 -15.297 0.776 1 97.06 24 ARG B CA 1
ATOM 860 C C . ARG B 1 24 ? -4.379 -15.383 -0.744 1 97.06 24 ARG B C 1
ATOM 862 O O . ARG B 1 24 ? -5.379 -15.625 -1.422 1 97.06 24 ARG B O 1
ATOM 869 N N . HIS B 1 25 ? -3.168 -15.172 -1.253 1 97.5 25 HIS B N 1
ATOM 870 C CA . HIS B 1 25 ? -2.971 -15.133 -2.697 1 97.5 25 HIS B CA 1
ATOM 871 C C . HIS B 1 25 ? -2.004 -16.219 -3.154 1 97.5 25 HIS B C 1
ATOM 873 O O . HIS B 1 25 ? -1.04 -16.531 -2.451 1 97.5 25 HIS B O 1
ATOM 879 N N . LYS B 1 26 ? -2.219 -16.719 -4.363 1 97.25 26 LYS B N 1
ATOM 880 C CA . LYS B 1 26 ? -1.311 -17.594 -5.094 1 97.25 26 LYS B CA 1
ATOM 881 C C . LYS B 1 26 ? -1.3 -17.266 -6.582 1 97.25 26 LYS B C 1
ATOM 883 O O . LYS B 1 26 ? -2.352 -17.016 -7.176 1 97.25 26 LYS B O 1
ATOM 888 N N . CYS B 1 27 ? -0.072 -17.234 -7.113 1 96.19 27 CYS B N 1
ATOM 889 C CA . CYS B 1 27 ? 0.021 -17.047 -8.555 1 96.19 27 CYS B CA 1
ATOM 890 C C . CYS B 1 27 ? -0.374 -18.328 -9.297 1 96.19 27 CYS B C 1
ATOM 892 O O . CYS B 1 27 ? 0.117 -19.406 -8.984 1 96.19 27 CYS B O 1
ATOM 894 N N . THR B 1 28 ? -1.209 -18.172 -10.344 1 93.69 28 THR B N 1
ATOM 895 C CA . THR B 1 28 ? -1.701 -19.359 -11.031 1 93.69 28 THR B CA 1
ATOM 896 C C . THR B 1 28 ? -1.258 -19.359 -12.492 1 93.69 28 THR B C 1
ATOM 898 O O . THR B 1 28 ? -1.188 -20.406 -13.125 1 93.69 28 THR B O 1
ATOM 901 N N . GLU B 1 29 ? -1.067 -18.141 -12.961 1 88.25 29 GLU B N 1
ATOM 902 C CA . GLU B 1 29 ? -0.73 -18.078 -14.383 1 88.25 29 GLU B CA 1
ATOM 903 C C . GLU B 1 29 ? 0.005 -16.781 -14.711 1 88.25 29 GLU B C 1
ATOM 905 O O . GLU B 1 29 ? -0.161 -15.781 -14.031 1 88.25 29 GLU B O 1
ATOM 910 N N . ALA B 1 30 ? 0.805 -16.922 -15.82 1 85.25 30 ALA B N 1
ATOM 911 C CA . ALA B 1 30 ? 1.417 -15.719 -16.375 1 85.25 30 ALA B CA 1
ATOM 912 C C . ALA B 1 30 ? 0.431 -14.969 -17.266 1 85.25 30 ALA B C 1
ATOM 914 O O . ALA B 1 30 ? -0.365 -15.578 -17.984 1 85.25 30 ALA B O 1
ATOM 915 N N . ARG B 1 31 ? 0.428 -13.648 -17.141 1 84.06 31 ARG B N 1
ATOM 916 C CA . ARG B 1 31 ? -0.347 -12.852 -18.078 1 84.06 31 ARG B CA 1
ATOM 917 C C . ARG B 1 31 ? 0.55 -12.242 -19.156 1 84.06 31 ARG B C 1
ATOM 919 O O . ARG B 1 31 ? 0.06 -11.672 -20.125 1 84.06 31 ARG B O 1
ATOM 926 N N . ASN B 1 32 ? 1.853 -12.344 -18.844 1 76.38 32 ASN B N 1
ATOM 927 C CA . ASN B 1 32 ? 2.816 -11.891 -19.844 1 76.38 32 ASN B CA 1
ATOM 928 C C . ASN B 1 32 ? 3.789 -13.008 -20.234 1 76.38 32 ASN B C 1
ATOM 930 O O . ASN B 1 32 ? 3.586 -14.164 -19.859 1 76.38 32 ASN B O 1
ATOM 934 N N . ALA B 1 33 ? 4.707 -12.727 -21.094 1 67.25 33 ALA B N 1
ATOM 935 C CA . ALA B 1 33 ? 5.598 -13.688 -21.75 1 67.25 33 ALA B CA 1
ATOM 936 C C . ALA B 1 33 ? 6.453 -14.422 -20.719 1 67.25 33 ALA B C 1
ATOM 938 O O . ALA B 1 33 ? 7.188 -15.352 -21.062 1 67.25 33 ALA B O 1
ATOM 939 N N . ALA B 1 34 ? 6.18 -13.961 -19.531 1 64.44 34 ALA B N 1
ATOM 940 C CA . ALA B 1 34 ? 7.074 -14.656 -18.609 1 64.44 34 ALA B CA 1
ATOM 941 C C . ALA B 1 34 ? 6.605 -16.094 -18.375 1 64.44 34 ALA B C 1
ATOM 943 O O . ALA B 1 34 ? 5.449 -16.312 -18 1 64.44 34 ALA B O 1
ATOM 944 N N . PRO B 1 35 ? 7.258 -17.156 -18.859 1 67.5 35 PRO B N 1
ATOM 945 C CA . PRO B 1 35 ? 6.77 -18.531 -18.875 1 67.5 35 PRO B CA 1
ATOM 946 C C . PRO B 1 35 ? 6.312 -19.016 -17.5 1 67.5 35 PRO B C 1
ATOM 948 O O . PRO B 1 35 ? 5.363 -19.797 -17.391 1 67.5 35 PRO B O 1
ATOM 951 N N . HIS B 1 36 ? 6.988 -18.688 -16.469 1 80.5 36 HIS B N 1
ATOM 952 C CA . HIS B 1 36 ? 6.637 -19.234 -15.164 1 80.5 36 HIS B CA 1
ATOM 953 C C . HIS B 1 36 ? 6.996 -18.25 -14.047 1 80.5 36 HIS B C 1
ATOM 955 O O . HIS B 1 36 ? 7.926 -18.5 -13.281 1 80.5 36 HIS B O 1
ATOM 961 N N . PRO B 1 37 ? 6.035 -17.328 -13.914 1 86 37 PRO B N 1
ATOM 962 C CA . PRO B 1 37 ? 6.398 -16.297 -12.938 1 86 37 PRO B CA 1
ATOM 963 C C . PRO B 1 37 ? 6.242 -16.781 -11.492 1 86 37 PRO B C 1
ATOM 965 O O . PRO B 1 37 ? 6.797 -16.172 -10.578 1 86 37 PRO B O 1
ATOM 968 N N . TRP B 1 38 ? 5.523 -17.984 -11.211 1 91.31 38 TRP B N 1
ATOM 969 C CA . TRP B 1 38 ? 5.117 -18.297 -9.844 1 91.31 38 TRP B CA 1
ATOM 970 C C . TRP B 1 38 ? 6.27 -18.922 -9.062 1 91.31 38 TRP B C 1
ATOM 972 O O . TRP B 1 38 ? 7.07 -19.672 -9.617 1 91.31 38 TRP B O 1
ATOM 982 N N . THR B 1 39 ? 6.324 -18.594 -7.84 1 93.56 39 THR B N 1
ATOM 983 C CA . THR B 1 39 ? 7.262 -19.219 -6.906 1 93.56 39 THR B CA 1
ATOM 984 C C . THR B 1 39 ? 6.707 -20.531 -6.379 1 93.56 39 THR B C 1
ATOM 986 O O . THR B 1 39 ? 7.461 -21.375 -5.871 1 93.56 39 THR B O 1
ATOM 989 N N . GLY B 1 40 ? 5.473 -20.656 -6.43 1 93.75 40 GLY B N 1
ATOM 990 C CA . GLY B 1 40 ? 4.805 -21.797 -5.809 1 93.75 40 GLY B CA 1
ATOM 991 C C . GLY B 1 40 ? 4.312 -21.5 -4.406 1 93.75 40 GLY B C 1
ATOM 992 O O . GLY B 1 40 ? 3.564 -22.281 -3.826 1 93.75 40 GLY B O 1
ATOM 993 N N . ASN B 1 41 ? 4.613 -20.328 -3.859 1 96.5 41 ASN B N 1
ATOM 994 C CA . ASN B 1 41 ? 4.227 -19.953 -2.504 1 96.5 41 ASN B CA 1
ATOM 995 C C . ASN B 1 41 ? 2.912 -19.172 -2.492 1 96.5 41 ASN B C 1
ATOM 997 O O . ASN B 1 41 ? 2.451 -18.719 -3.535 1 96.5 41 ASN B O 1
ATOM 1001 N N . ASN B 1 42 ? 2.299 -19.172 -1.233 1 96.69 42 ASN B N 1
ATOM 1002 C CA . ASN B 1 42 ? 1.201 -18.266 -0.943 1 96.69 42 ASN B CA 1
ATOM 1003 C C . ASN B 1 42 ? 1.667 -17.078 -0.097 1 96.69 42 ASN B C 1
ATOM 1005 O O . ASN B 1 42 ? 2.729 -17.141 0.528 1 96.69 42 ASN B O 1
ATOM 1009 N N . VAL B 1 43 ? 0.887 -16.062 -0.19 1 95.56 43 VAL B N 1
ATOM 1010 C CA . VAL B 1 43 ? 1.144 -14.914 0.683 1 95.56 43 VAL B CA 1
ATOM 1011 C C . VAL B 1 43 ? -0.175 -14.383 1.236 1 95.56 43 VAL B C 1
ATOM 1013 O O . VAL B 1 43 ? -1.18 -14.328 0.523 1 95.56 43 VAL B O 1
ATOM 1016 N N . ASN B 1 44 ? -0.218 -14.07 2.537 1 94.88 44 ASN B N 1
ATOM 1017 C CA . ASN B 1 44 ? -1.32 -13.344 3.162 1 94.88 44 ASN B CA 1
ATOM 1018 C C . ASN B 1 44 ? -1.082 -11.844 3.152 1 94.88 44 ASN B C 1
ATOM 1020 O O . ASN B 1 44 ? -0.039 -11.367 3.607 1 94.88 44 ASN B O 1
ATOM 1024 N N . VAL B 1 45 ? -2.072 -11.125 2.582 1 95.75 45 VAL B N 1
ATOM 1025 C CA . VAL B 1 45 ? -1.868 -9.695 2.342 1 95.75 45 VAL B CA 1
ATOM 1026 C C . VAL B 1 45 ? -3.049 -8.906 2.898 1 95.75 45 VAL B C 1
ATOM 1028 O O . VAL B 1 45 ? -4.203 -9.312 2.752 1 95.75 45 VAL B O 1
ATOM 1031 N N . LYS B 1 46 ? -2.744 -7.789 3.531 1 94.06 46 LYS B N 1
ATOM 1032 C CA . LYS B 1 46 ? -3.785 -6.898 4.039 1 94.06 46 LYS B CA 1
ATOM 1033 C C . LYS B 1 46 ? -4.215 -5.891 2.977 1 94.06 46 LYS B C 1
ATOM 1035 O O . LYS B 1 46 ? -3.373 -5.309 2.289 1 94.06 46 LYS B O 1
ATOM 1040 N N . ILE B 1 47 ? -5.527 -5.719 2.871 1 95.19 47 ILE B N 1
ATOM 1041 C CA . ILE B 1 47 ? -6.043 -4.656 2.018 1 95.19 47 ILE B CA 1
ATOM 1042 C C . ILE B 1 47 ? -5.988 -3.324 2.764 1 95.19 47 ILE B C 1
ATOM 1044 O O . ILE B 1 47 ? -6.738 -3.111 3.719 1 95.19 47 ILE B O 1
ATOM 1048 N N . VAL B 1 48 ? -5.082 -2.416 2.221 1 93.19 48 VAL B N 1
ATOM 1049 C CA . VAL B 1 48 ? -4.848 -1.227 3.033 1 93.19 48 VAL B CA 1
ATOM 1050 C C . VAL B 1 48 ? -5.281 0.019 2.264 1 93.19 48 VAL B C 1
ATOM 1052 O O . VAL B 1 48 ? -5.293 1.123 2.814 1 93.19 48 VAL B O 1
ATOM 1055 N N . ASP B 1 49 ? -5.586 -0.162 0.996 1 92.31 49 ASP B N 1
ATOM 1056 C CA . ASP B 1 49 ? -5.883 1.021 0.193 1 92.31 49 ASP B CA 1
ATOM 1057 C C . ASP B 1 49 ? -6.789 0.672 -0.986 1 92.31 49 ASP B C 1
ATOM 1059 O O . ASP B 1 49 ? -6.965 -0.503 -1.313 1 92.31 49 ASP B O 1
ATOM 1063 N N . HIS B 1 50 ? -7.445 1.809 -1.446 1 92 50 HIS B N 1
ATOM 1064 C CA . HIS B 1 50 ? -8.227 1.729 -2.678 1 92 50 HIS B CA 1
ATOM 1065 C C . HIS B 1 50 ? -7.402 2.184 -3.879 1 92 50 HIS B C 1
ATOM 1067 O O . HIS B 1 50 ? -6.793 3.256 -3.852 1 92 50 HIS B O 1
ATOM 1073 N N . CYS B 1 51 ? -7.352 1.253 -4.832 1 90.88 51 CYS B N 1
ATOM 1074 C CA . CYS B 1 51 ? -6.77 1.67 -6.102 1 90.88 51 CYS B CA 1
ATOM 1075 C C . CYS B 1 51 ? -7.852 2.033 -7.109 1 90.88 51 CYS B C 1
ATOM 1077 O O . CYS B 1 51 ? -8.289 1.188 -7.891 1 90.88 51 CYS B O 1
ATOM 1079 N N . SER B 1 52 ? -8.039 3.359 -7.137 1 85.12 52 SER B N 1
ATOM 1080 C CA . SER B 1 52 ? -9.039 3.836 -8.078 1 85.12 52 SER B CA 1
ATOM 1081 C C . SER B 1 52 ? -8.492 3.867 -9.5 1 85.12 52 SER B C 1
ATOM 1083 O O . SER B 1 52 ? -7.41 4.406 -9.742 1 85.12 52 SER B O 1
ATOM 1085 N N . GLY B 1 53 ? -9.242 3.172 -10.469 1 84.25 53 GLY B N 1
ATOM 1086 C CA . GLY B 1 53 ? -8.836 3.207 -11.859 1 84.25 53 GLY B CA 1
ATOM 1087 C C . GLY B 1 53 ? -7.789 2.16 -12.203 1 84.25 53 GLY B C 1
ATOM 1088 O O . GLY B 1 53 ? -7.293 2.117 -13.336 1 84.25 53 GLY B O 1
ATOM 1089 N N . CYS B 1 54 ? -7.414 1.379 -11.25 1 86.5 54 CYS B N 1
ATOM 1090 C CA . CYS B 1 54 ? -6.445 0.326 -11.539 1 86.5 54 CYS B CA 1
ATOM 1091 C C . CYS B 1 54 ? -7.066 -0.761 -12.406 1 86.5 54 CYS B C 1
ATOM 1093 O O . CYS B 1 54 ? -8.227 -1.135 -12.211 1 86.5 54 CYS B O 1
ATOM 1095 N N . PRO B 1 55 ? -6.172 -1.184 -13.352 1 85.94 55 PRO B N 1
ATOM 1096 C CA . PRO B 1 55 ? -6.711 -2.18 -14.281 1 85.94 55 PRO B CA 1
ATOM 1097 C C . PRO B 1 55 ? -6.84 -3.566 -13.648 1 85.94 55 PRO B C 1
ATOM 1099 O O . PRO B 1 55 ? -7.621 -4.395 -14.125 1 85.94 55 PRO B O 1
ATOM 1102 N N . SER B 1 56 ? -6.094 -3.848 -12.609 1 91.44 56 SER B N 1
ATOM 1103 C CA . SER B 1 56 ? -6.148 -5.152 -11.961 1 91.44 56 SER B CA 1
ATOM 1104 C C . SER B 1 56 ? -7.105 -5.137 -10.773 1 91.44 56 SER B C 1
ATOM 1106 O O . SER B 1 56 ? -7.379 -4.082 -10.203 1 91.44 56 SER B O 1
ATOM 1108 N N . THR B 1 57 ? -7.613 -6.348 -10.492 1 95 57 THR B N 1
ATOM 1109 C CA . THR B 1 57 ? -8.492 -6.504 -9.336 1 95 57 THR B CA 1
ATOM 1110 C C . THR B 1 57 ? -7.75 -6.148 -8.047 1 95 57 THR B C 1
ATOM 1112 O O . THR B 1 57 ? -8.336 -5.574 -7.129 1 95 57 THR B O 1
ATOM 1115 N N . ILE B 1 58 ? -6.441 -6.566 -8.109 1 96.62 58 ILE B N 1
ATOM 1116 C CA . ILE B 1 58 ? -5.617 -6.379 -6.922 1 96.62 58 ILE B CA 1
ATOM 1117 C C . ILE B 1 58 ? -4.254 -5.82 -7.324 1 96.62 58 ILE B C 1
ATOM 1119 O O . ILE B 1 58 ? -3.662 -6.262 -8.312 1 96.62 58 ILE B O 1
ATOM 1123 N N . ASP B 1 59 ? -3.822 -4.875 -6.527 1 94.62 59 ASP B N 1
ATOM 1124 C CA . ASP B 1 59 ? -2.467 -4.355 -6.664 1 94.62 59 ASP B CA 1
ATOM 1125 C C . ASP B 1 59 ? -1.627 -4.676 -5.43 1 94.62 59 ASP B C 1
ATOM 1127 O O . ASP B 1 59 ? -1.719 -3.988 -4.41 1 94.62 59 ASP B O 1
ATOM 1131 N N . LEU B 1 60 ? -0.777 -5.695 -5.602 1 96.12 60 LEU B N 1
ATOM 1132 C CA . LEU B 1 60 ? 0.08 -6.121 -4.504 1 96.12 60 LEU B CA 1
ATOM 1133 C C . LEU B 1 60 ? 1.275 -5.188 -4.352 1 96.12 60 LEU B C 1
ATOM 1135 O O . LEU B 1 60 ? 1.811 -4.691 -5.344 1 96.12 60 LEU B O 1
ATOM 1139 N N . SER B 1 61 ? 1.677 -4.949 -3.061 1 94.75 61 SER B N 1
ATOM 1140 C CA . SER B 1 61 ? 2.98 -4.328 -2.852 1 94.75 61 SER B CA 1
ATOM 1141 C C . SER B 1 61 ? 4.098 -5.16 -3.473 1 94.75 61 SER B C 1
ATOM 1143 O O . SER B 1 61 ? 3.934 -6.363 -3.689 1 94.75 61 SER B O 1
ATOM 1145 N N . ARG B 1 62 ? 5.219 -4.539 -3.721 1 91.69 62 ARG B N 1
ATOM 1146 C CA . ARG B 1 62 ? 6.348 -5.273 -4.289 1 91.69 62 ARG B CA 1
ATOM 1147 C C . ARG B 1 62 ? 6.773 -6.418 -3.371 1 91.69 62 ARG B C 1
ATOM 1149 O O . ARG B 1 62 ? 7.047 -7.523 -3.838 1 91.69 62 ARG B O 1
ATOM 1156 N N . GLU B 1 63 ? 6.746 -6.133 -2.094 1 92.75 63 GLU B N 1
ATOM 1157 C CA . GLU B 1 63 ? 7.133 -7.16 -1.129 1 92.75 63 GLU B CA 1
ATOM 1158 C C . GLU B 1 63 ? 6.188 -8.352 -1.187 1 92.75 63 GLU B C 1
ATOM 1160 O O . GLU B 1 63 ? 6.629 -9.508 -1.183 1 92.75 63 GLU B O 1
ATOM 1165 N N . ALA B 1 64 ? 4.938 -8.055 -1.26 1 95.25 64 ALA B N 1
ATOM 1166 C CA . ALA B 1 64 ? 3.951 -9.125 -1.349 1 95.25 64 ALA B CA 1
ATOM 1167 C C . ALA B 1 64 ? 4.059 -9.859 -2.684 1 95.25 64 ALA B C 1
ATOM 1169 O O . ALA B 1 64 ? 4.055 -11.094 -2.725 1 95.25 64 ALA B O 1
ATOM 1170 N N . PHE B 1 65 ? 4.215 -9.148 -3.744 1 95.06 65 PHE B N 1
ATOM 1171 C CA . PHE B 1 65 ? 4.285 -9.703 -5.09 1 95.06 65 PHE B CA 1
ATOM 1172 C C . PHE B 1 65 ? 5.461 -10.664 -5.219 1 95.06 65 PHE B C 1
ATOM 1174 O O . PHE B 1 65 ? 5.309 -11.766 -5.75 1 95.06 65 PHE B O 1
ATOM 1181 N N . THR B 1 66 ? 6.574 -10.281 -4.707 1 93.75 66 THR B N 1
ATOM 1182 C CA . THR B 1 66 ? 7.801 -11.055 -4.875 1 93.75 66 THR B CA 1
ATOM 1183 C C . THR B 1 66 ? 7.707 -12.383 -4.129 1 93.75 66 THR B C 1
ATOM 1185 O O . THR B 1 66 ? 8.492 -13.305 -4.383 1 93.75 66 THR B O 1
ATOM 1188 N N . GLN B 1 67 ? 6.797 -12.508 -3.238 1 95.56 67 GLN B N 1
ATOM 1189 C CA . GLN B 1 67 ? 6.637 -13.766 -2.514 1 95.56 67 GLN B CA 1
ATOM 1190 C C . GLN B 1 67 ? 5.941 -14.812 -3.377 1 95.56 67 GLN B C 1
ATOM 1192 O O . GLN B 1 67 ? 6.133 -16.016 -3.178 1 95.56 67 GLN B O 1
ATOM 1197 N N . ILE B 1 68 ? 5.23 -14.414 -4.438 1 96.94 68 ILE B N 1
ATOM 1198 C CA . ILE B 1 68 ? 4.434 -15.398 -5.164 1 96.94 68 ILE B CA 1
ATOM 1199 C C . ILE B 1 68 ? 4.848 -15.414 -6.633 1 96.94 68 ILE B C 1
ATOM 1201 O O . ILE B 1 68 ? 4.516 -16.344 -7.371 1 96.94 68 ILE B O 1
ATOM 1205 N N . ALA B 1 69 ? 5.543 -14.328 -7.086 1 95.38 69 ALA B N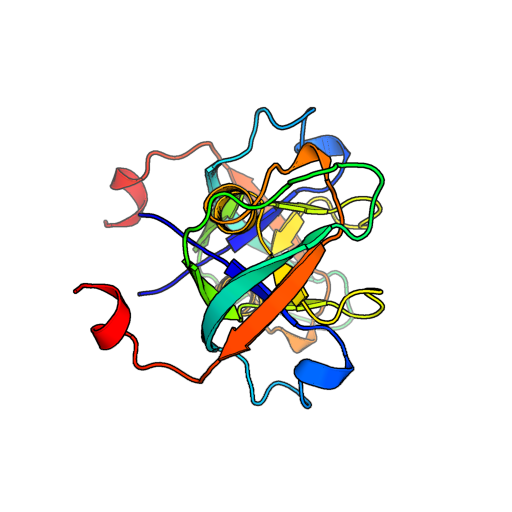 1
ATOM 1206 C CA . ALA B 1 69 ? 5.914 -14.281 -8.5 1 95.38 69 ALA B CA 1
ATOM 1207 C C . ALA B 1 69 ? 7.109 -13.359 -8.727 1 95.38 69 ALA B C 1
ATOM 1209 O O . ALA B 1 69 ? 7.387 -12.484 -7.902 1 95.38 69 ALA B O 1
ATOM 1210 N N . ASN B 1 70 ? 7.82 -13.602 -9.836 1 91.19 70 ASN B N 1
ATOM 1211 C CA . ASN B 1 70 ? 8.867 -12.695 -10.305 1 91.19 70 ASN B CA 1
ATOM 1212 C C . ASN B 1 70 ? 8.297 -11.328 -10.672 1 91.19 70 ASN B C 1
ATOM 1214 O O . ASN B 1 70 ? 7.438 -11.219 -1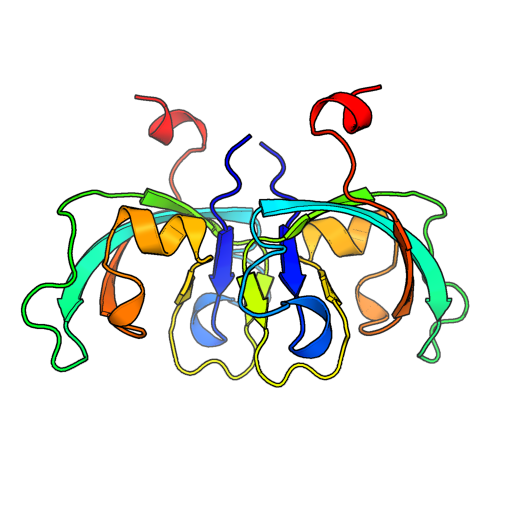1.547 1 91.19 70 ASN B O 1
ATOM 1218 N N . PRO B 1 71 ? 8.82 -10.273 -9.953 1 88.56 71 PRO B N 1
ATOM 1219 C CA . PRO B 1 71 ? 8.211 -8.961 -10.18 1 88.56 71 PRO B CA 1
ATOM 1220 C C . PRO B 1 71 ? 8.398 -8.461 -11.609 1 88.56 71 PRO B C 1
ATOM 1222 O O . PRO B 1 71 ? 7.66 -7.574 -12.055 1 88.56 71 PRO B O 1
ATOM 1225 N N . VAL B 1 72 ? 9.328 -9.008 -12.367 1 85.5 72 VAL B N 1
ATOM 1226 C CA . VAL B 1 72 ? 9.539 -8.602 -13.75 1 85.5 72 VAL B CA 1
ATOM 1227 C C . VAL B 1 72 ? 8.312 -8.953 -14.586 1 85.5 72 VAL B C 1
ATOM 1229 O O . VAL B 1 72 ? 8.078 -8.359 -15.641 1 85.5 72 VAL B O 1
ATOM 1232 N N . SER B 1 73 ? 7.48 -9.836 -14.094 1 88.12 73 SER B N 1
ATOM 1233 C CA . SER B 1 73 ? 6.285 -10.273 -14.812 1 88.12 73 SER B CA 1
ATOM 1234 C C . SER B 1 73 ? 5.23 -9.172 -14.852 1 88.12 73 SER B C 1
ATOM 1236 O O . SER B 1 73 ? 4.328 -9.195 -15.688 1 88.12 73 SER B O 1
ATOM 1238 N N . GLY B 1 74 ? 5.246 -8.242 -13.906 1 86.25 74 GLY B N 1
ATOM 1239 C CA . GLY B 1 74 ? 4.297 -7.145 -13.875 1 86.25 74 GLY B CA 1
ATOM 1240 C C . GLY B 1 74 ? 2.908 -7.57 -13.438 1 86.25 74 GLY B C 1
ATOM 1241 O O . GLY B 1 74 ? 2.574 -7.492 -12.25 1 86.25 74 GLY B O 1
ATOM 1242 N N . ILE B 1 75 ? 2.133 -8.125 -14.484 1 90.62 75 ILE B N 1
ATOM 1243 C CA . ILE B 1 75 ? 0.767 -8.547 -14.203 1 90.62 75 ILE B CA 1
ATOM 1244 C C . ILE B 1 75 ? 0.674 -10.07 -14.273 1 90.62 75 ILE B C 1
ATOM 1246 O O . ILE B 1 75 ? 1.228 -10.695 -15.188 1 90.62 75 ILE B O 1
ATOM 1250 N N . ILE B 1 76 ? 0.021 -10.672 -13.305 1 93.31 76 ILE B N 1
ATOM 1251 C CA . ILE B 1 76 ? -0.166 -12.117 -13.234 1 93.31 76 ILE B CA 1
ATOM 1252 C C . ILE B 1 76 ? -1.617 -12.43 -12.883 1 93.31 76 ILE B C 1
ATOM 1254 O O . ILE B 1 76 ? -2.359 -11.555 -12.438 1 93.31 76 ILE B O 1
ATOM 1258 N N . ASN B 1 77 ? -1.98 -13.672 -13.203 1 94.12 77 ASN B N 1
ATOM 1259 C CA . ASN B 1 77 ? -3.246 -14.172 -12.672 1 94.12 77 ASN B CA 1
ATOM 1260 C C . ASN B 1 77 ? -3.059 -14.844 -11.32 1 94.12 77 ASN B C 1
ATOM 1262 O O . ASN B 1 77 ? -2.094 -15.586 -11.117 1 94.12 77 ASN B O 1
ATOM 1266 N N . ILE B 1 78 ? -3.984 -14.516 -10.438 1 96 78 ILE B N 1
ATOM 1267 C CA . ILE B 1 78 ? -3.895 -15.062 -9.094 1 96 78 ILE B CA 1
ATOM 1268 C C . ILE B 1 78 ? -5.215 -15.727 -8.719 1 96 78 ILE B C 1
ATOM 1270 O O . ILE B 1 78 ? -6.266 -15.391 -9.258 1 96 78 ILE B O 1
ATOM 1274 N N . ASP B 1 79 ? -5.031 -16.719 -7.832 1 96.44 79 ASP B N 1
ATOM 1275 C CA . ASP B 1 79 ? -6.129 -17.141 -6.965 1 96.44 79 ASP B CA 1
ATOM 1276 C C . ASP B 1 79 ? -6.039 -16.453 -5.602 1 96.44 79 ASP B C 1
ATOM 1278 O O . ASP B 1 79 ? -4.953 -16.328 -5.031 1 96.44 79 ASP B O 1
ATOM 1282 N N . TYR B 1 80 ? -7.152 -15.867 -5.238 1 96.5 80 TYR B N 1
ATOM 1283 C CA . TYR B 1 80 ? -7.172 -15.32 -3.891 1 96.5 80 TYR B CA 1
ATOM 1284 C C . TYR B 1 80 ? -8.406 -15.781 -3.127 1 96.5 80 TYR B C 1
ATOM 1286 O O . TYR B 1 80 ? -9.461 -16.016 -3.723 1 96.5 80 TYR B O 1
ATOM 1294 N N . HIS B 1 81 ? -8.156 -15.992 -1.739 1 95.44 81 HIS B N 1
ATOM 1295 C CA . HIS B 1 81 ? -9.203 -16.469 -0.844 1 95.44 81 HIS B CA 1
ATOM 1296 C C . HIS B 1 81 ? -9.234 -15.664 0.451 1 95.44 81 HIS B C 1
ATOM 1298 O O . HIS B 1 81 ? -8.195 -15.172 0.901 1 95.44 81 HIS B O 1
ATOM 1304 N N . GLY B 1 82 ? -10.617 -15.641 1.016 1 91.06 82 GLY B N 1
ATOM 1305 C CA . GLY B 1 82 ? -10.734 -15.016 2.322 1 91.06 82 GLY B CA 1
ATOM 1306 C C . GLY B 1 82 ? -12.055 -14.297 2.521 1 91.06 82 GLY B C 1
ATOM 1307 O O . GLY B 1 82 ? -12.977 -14.453 1.723 1 91.06 82 GLY B O 1
ATOM 1308 N N . PRO B 1 83 ? -12.164 -13.508 3.576 1 91.81 83 PRO B N 1
ATOM 1309 C CA . PRO B 1 83 ? -11.109 -13.094 4.496 1 91.81 83 PRO B CA 1
ATOM 1310 C C . PRO B 1 83 ? -10.625 -14.234 5.391 1 91.81 83 PRO B C 1
ATOM 1312 O O . PRO B 1 83 ? -11.398 -15.141 5.719 1 91.81 83 PRO B O 1
ATOM 1315 N N . ILE B 1 84 ? -9.242 -14.102 5.594 1 90.88 84 ILE B N 1
ATOM 1316 C CA . ILE B 1 84 ? -8.656 -15.055 6.523 1 90.88 84 ILE B CA 1
ATOM 1317 C C . ILE B 1 84 ? -8.422 -14.391 7.875 1 90.88 84 ILE B C 1
ATOM 1319 O O . ILE B 1 84 ? -8.383 -13.156 7.969 1 90.88 84 ILE B O 1
ATOM 1323 N N . ASP B 1 85 ? -8.352 -15.195 9 1 79.38 85 ASP B N 1
ATOM 1324 C CA . ASP B 1 85 ? -8.078 -14.641 10.328 1 79.38 85 ASP B CA 1
ATOM 1325 C C . ASP B 1 85 ? -6.594 -14.312 10.484 1 79.38 85 ASP B C 1
ATOM 1327 O O . ASP B 1 85 ? -5.742 -14.945 9.867 1 79.38 85 ASP B O 1
ATOM 1331 N N . TYR B 1 86 ? -6.305 -13.07 10.984 1 69.44 86 TYR B N 1
ATOM 1332 C CA . TYR B 1 86 ? -4.918 -12.703 11.258 1 69.44 86 TYR B CA 1
ATOM 1333 C C . TYR B 1 86 ? -4.148 -13.875 11.852 1 69.44 86 TYR B C 1
ATOM 1335 O O . TYR B 1 86 ? -2.949 -14.031 11.602 1 69.44 86 TYR B O 1
ATOM 1343 N N . LEU B 1 87 ? -4.723 -14.641 12.688 1 58.78 87 LEU B N 1
ATOM 1344 C CA . LEU B 1 87 ? -4.062 -15.758 13.352 1 58.78 87 LEU B CA 1
ATOM 1345 C C . LEU B 1 87 ? -3.676 -16.844 12.344 1 58.78 87 LEU B C 1
ATOM 1347 O O . LEU B 1 87 ? -2.744 -17.609 12.586 1 58.78 87 LEU B O 1
ATOM 1351 N N . SER B 1 88 ? -4.402 -16.984 11.414 1 50.12 88 SER B N 1
ATOM 1352 C CA . SER B 1 88 ? -4.148 -18.125 10.539 1 50.12 88 SER B CA 1
ATOM 1353 C C . SER B 1 88 ? -2.805 -17.984 9.836 1 50.12 88 SER B C 1
ATOM 1355 O O . SER B 1 88 ? -2.322 -18.953 9.219 1 50.12 88 SER B O 1
ATOM 1357 N N . SER B 1 89 ? -2.273 -16.953 9.477 1 46 89 SER B N 1
ATOM 1358 C CA . SER B 1 89 ? -1.038 -16.906 8.703 1 46 89 SER B CA 1
ATOM 1359 C C . SER B 1 89 ? 0.152 -17.391 9.531 1 46 89 SER B C 1
ATOM 1361 O O . SER B 1 89 ? 1.271 -17.469 9.016 1 46 89 SER B O 1
ATOM 1363 N N . SER B 1 90 ? 0.264 -17.172 10.852 1 37.88 90 SER B N 1
ATOM 1364 C CA . SER B 1 90 ? 1.458 -17.656 11.547 1 37.88 90 SER B CA 1
ATOM 1365 C C . SER B 1 90 ? 1.5 -19.172 11.586 1 37.88 90 SER B C 1
ATOM 1367 O O . SER B 1 90 ? 2.42 -19.766 12.164 1 37.88 90 SER B O 1
ATOM 1369 N N . SER B 1 91 ? 0.792 -20 10.938 1 27.69 91 SER B N 1
ATOM 1370 C CA . SER B 1 91 ? 1.285 -21.344 11.227 1 27.69 91 SER B CA 1
ATOM 1371 C C . SER B 1 91 ? 2.594 -21.625 10.492 1 27.69 91 SER B C 1
ATOM 1373 O O . SER B 1 91 ? 2.811 -21.125 9.383 1 27.69 91 SER B O 1
#

pLDDT: mean 88.0, std 13.24, range [27.69, 97.5]

Secondary structure (DSSP, 8-state):
----EEEE-HHHHGGGTTTT-EEEEEEEEESSS-S--B-S-EEEEEEEEE-TT-SSSEEE-HHHHHHHB-GGG-SEEEEEEEEEPGGGGG-/----EEEE-HHHHGGGTTTT-EEEEEEEEESSS-S--B-S-EEEEEEEEE-TT-SSSEEE-HHHHHHHB-GGG-SEEEEEEEEEPGGGGG-

InterPro domains:
  IPR009009 RlpA-like protein, double-psi beta-barrel domain [PF03330] (7-80)
  IPR036908 RlpA-like domain superfamily [G3DSA:2.40.40.10] (3-82)
  IPR036908 RlpA-like domain superfamily [SSF50685] (7-81)
  IPR044206 EG45-like domain containing protein, plant [PTHR47295] (7-81)